Protein AF-A0A923CGL2-F1 (afdb_monomer_lite)

Foldseek 3Di:
DPPDPPPPPCLVVLVVVLVQLVVLLVCLLPVVVVQLCSGPLSDLVSSLVSNVVSQVPDDPVRRDPVDDNVNSVVSSCSSVVVVVVVPPD

Sequence (89 aa):
MDEDIFGKKDNSFNYQMLSRLKQDCNYFLGNGNRSERSLWAGSVDGQIAEMKSLWEQFSEDEKPEWLTYEEILDYEKKMKQDELKEEDK

Radius of gyration: 15.89 Å; chains: 1; bounding box: 38×19×61 Å

pLDDT: mean 83.22, std 15.66, range [41.75, 95.75]

Secondary structure (DSSP, 8-state):
----------HHHHHHHHHHHHHHHHHHHTTTTT-GGGSTTSSHHHHHHHHHHHHHHS-GGGS-TT--HHHHHHHHHHHHHHHTTTT--

Structure (mmCIF, N/CA/C/O backbone):
data_AF-A0A923CGL2-F1
#
_entry.id   AF-A0A923CGL2-F1
#
loop_
_atom_site.group_PDB
_atom_site.id
_atom_site.type_symbol
_atom_site.label_atom_id
_atom_site.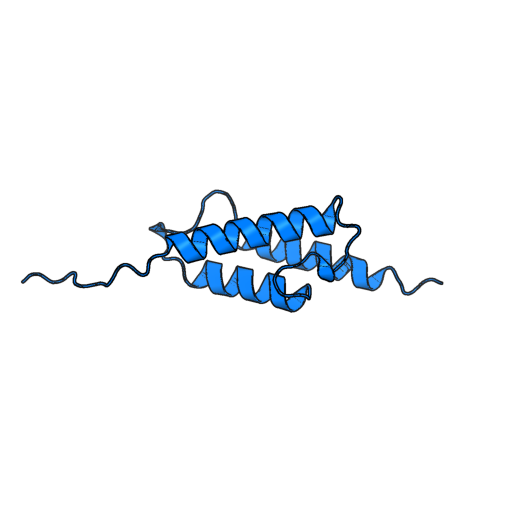label_alt_id
_atom_site.label_comp_id
_atom_site.label_asym_id
_atom_site.label_entity_id
_atom_site.label_seq_id
_atom_site.pdbx_PDB_ins_code
_atom_site.Cartn_x
_atom_site.Cartn_y
_atom_site.Cartn_z
_atom_site.occupancy
_atom_site.B_iso_or_equiv
_atom_site.auth_seq_id
_atom_site.auth_comp_id
_atom_site.auth_asym_id
_atom_site.auth_atom_id
_atom_site.pdbx_PDB_model_num
ATOM 1 N N . MET A 1 1 ? -22.522 -7.536 33.603 1.00 46.97 1 MET A N 1
ATOM 2 C CA . MET A 1 1 ? -22.626 -7.938 32.190 1.00 46.97 1 MET A CA 1
ATOM 3 C C . MET A 1 1 ? -21.315 -7.514 31.588 1.00 46.97 1 MET A C 1
ATOM 5 O O . MET A 1 1 ? -21.161 -6.365 31.205 1.00 46.97 1 MET A O 1
ATOM 9 N N . ASP A 1 2 ? -20.333 -8.399 31.698 1.00 48.88 2 ASP A N 1
ATOM 10 C CA . ASP A 1 2 ? -18.998 -8.217 31.145 1.00 48.88 2 ASP A CA 1
ATOM 11 C C . ASP A 1 2 ? -19.070 -8.579 29.659 1.00 48.88 2 ASP A C 1
ATOM 13 O O . ASP A 1 2 ? -18.661 -9.655 29.229 1.00 48.88 2 ASP A O 1
ATOM 17 N N . GLU A 1 3 ? -19.711 -7.707 28.889 1.00 61.38 3 GLU A N 1
ATOM 18 C CA . GLU A 1 3 ? -19.712 -7.762 27.432 1.00 61.38 3 GLU A CA 1
ATOM 19 C C . GLU A 1 3 ? -18.567 -6.892 26.943 1.00 61.38 3 GLU A C 1
ATOM 21 O O . GLU A 1 3 ? -18.749 -5.704 26.756 1.00 61.38 3 GLU A O 1
ATOM 26 N N . ASP A 1 4 ? -17.379 -7.480 26.814 1.00 49.66 4 ASP A N 1
ATOM 27 C CA . ASP A 1 4 ? -16.440 -7.141 25.736 1.00 49.66 4 ASP A CA 1
ATOM 28 C C . ASP A 1 4 ? -15.299 -8.171 25.708 1.00 49.66 4 ASP A C 1
ATOM 30 O O . ASP A 1 4 ? -14.114 -7.899 25.887 1.00 49.66 4 ASP A O 1
ATOM 34 N N . ILE A 1 5 ? -15.699 -9.422 25.464 1.00 51.03 5 ILE A N 1
ATOM 35 C CA . ILE A 1 5 ? -14.840 -10.514 24.986 1.00 51.03 5 ILE A CA 1
ATOM 36 C C . ILE A 1 5 ? -14.736 -10.388 23.455 1.00 51.03 5 ILE A C 1
ATOM 38 O O . ILE A 1 5 ? -14.900 -11.357 22.717 1.00 51.03 5 ILE A O 1
ATOM 42 N N . PHE A 1 6 ? -14.519 -9.184 22.925 1.00 54.50 6 PHE A N 1
ATOM 43 C CA . PHE A 1 6 ? -14.054 -9.071 21.551 1.00 54.50 6 PHE A CA 1
ATOM 44 C C . PHE A 1 6 ? -12.563 -9.346 21.588 1.00 54.50 6 PHE A C 1
ATOM 46 O O . PHE A 1 6 ? -11.759 -8.504 21.985 1.00 54.50 6 PHE A O 1
ATOM 53 N N . GLY A 1 7 ? -12.214 -10.589 21.250 1.00 50.03 7 GLY A N 1
ATOM 54 C CA . GLY A 1 7 ? -10.841 -11.000 21.032 1.00 50.03 7 GLY A CA 1
ATOM 55 C C . GLY A 1 7 ? -10.176 -9.979 20.124 1.00 50.03 7 GLY A C 1
ATOM 56 O O . GLY A 1 7 ? -10.471 -9.928 18.931 1.00 50.03 7 GLY A O 1
ATOM 57 N N . LYS A 1 8 ? -9.315 -9.144 20.714 1.00 56.34 8 LYS A N 1
ATOM 58 C CA . LYS A 1 8 ? -8.392 -8.288 19.981 1.00 56.34 8 LYS A CA 1
ATOM 59 C C . LYS A 1 8 ? -7.636 -9.223 19.054 1.00 56.34 8 LYS A C 1
ATOM 61 O O . LYS A 1 8 ? -6.761 -9.954 19.508 1.00 56.34 8 LYS A O 1
ATOM 66 N N . LYS A 1 9 ? -8.016 -9.262 17.773 1.00 58.41 9 LYS A N 1
ATOM 67 C CA . LYS A 1 9 ? -7.117 -9.778 16.747 1.00 58.41 9 LYS A CA 1
ATOM 68 C C . LYS A 1 9 ? -5.830 -8.998 16.953 1.00 58.41 9 LYS A C 1
ATOM 70 O O . LYS A 1 9 ? -5.887 -7.775 17.064 1.00 58.41 9 LYS A O 1
ATOM 75 N N . ASP A 1 10 ? -4.705 -9.689 17.090 1.00 64.50 10 ASP A N 1
ATOM 76 C CA . ASP A 1 10 ? -3.392 -9.060 17.185 1.00 64.50 10 ASP A CA 1
ATOM 77 C C . ASP A 1 10 ? -3.087 -8.330 15.867 1.00 64.50 10 ASP A C 1
ATOM 79 O O . ASP A 1 10 ? -2.303 -8.777 15.030 1.00 64.50 10 ASP A O 1
ATOM 83 N N . ASN A 1 11 ? -3.71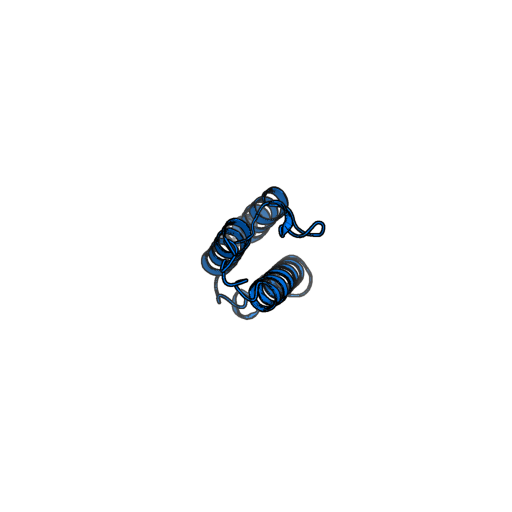6 -7.168 15.682 1.00 72.44 11 ASN A N 1
ATOM 84 C CA . ASN A 1 11 ? -3.587 -6.304 14.518 1.00 72.44 11 ASN A CA 1
ATOM 85 C C . ASN A 1 11 ? -2.165 -5.753 14.396 1.00 72.44 11 ASN A C 1
ATOM 87 O O . ASN A 1 11 ? -1.790 -5.268 13.337 1.00 72.44 11 ASN A O 1
ATOM 91 N N . SER A 1 12 ? -1.338 -5.917 15.434 1.00 81.00 12 SER A N 1
ATOM 92 C CA . SER A 1 12 ? 0.108 -5.699 15.391 1.00 81.00 12 SER A CA 1
ATOM 93 C C . SER A 1 12 ? 0.776 -6.462 14.240 1.00 81.00 12 SER A C 1
ATOM 95 O O . SER A 1 12 ? 1.573 -5.875 13.509 1.00 81.00 12 SER A O 1
ATOM 97 N N . PHE A 1 13 ? 0.409 -7.730 14.003 1.00 86.69 13 PHE A N 1
ATOM 98 C CA . PHE A 1 13 ? 0.961 -8.501 12.881 1.00 86.69 13 PHE A CA 1
ATOM 99 C C . PHE A 1 13 ? 0.505 -7.944 11.533 1.00 86.69 13 PHE A C 1
ATOM 101 O O . PHE A 1 13 ? 1.330 -7.733 10.646 1.00 86.69 13 PHE A O 1
ATOM 108 N N . ASN A 1 14 ? -0.786 -7.636 11.402 1.00 89.69 14 ASN A N 1
ATOM 109 C CA . ASN A 1 14 ? -1.343 -7.039 10.188 1.00 89.69 14 ASN A CA 1
ATOM 110 C C . ASN A 1 14 ? -0.709 -5.675 9.897 1.00 89.69 14 ASN A C 1
ATOM 112 O O . ASN A 1 14 ? -0.427 -5.353 8.748 1.00 89.69 14 ASN A O 1
ATOM 116 N N . TYR A 1 15 ? -0.441 -4.881 10.932 1.00 90.81 15 TYR A N 1
ATOM 117 C CA . TYR A 1 15 ? 0.136 -3.546 10.817 1.00 90.81 15 TYR A CA 1
ATOM 118 C C . TYR A 1 15 ? 1.606 -3.609 10.401 1.00 90.81 15 TYR A C 1
ATOM 120 O O . TYR A 1 15 ? 2.046 -2.860 9.527 1.00 90.81 15 TYR A O 1
ATOM 128 N N . GLN A 1 16 ? 2.365 -4.548 10.977 1.00 91.75 16 GLN A N 1
ATOM 129 C CA . GLN A 1 16 ? 3.736 -4.838 10.558 1.00 91.75 16 GLN A CA 1
ATOM 130 C C . GLN A 1 16 ? 3.785 -5.344 9.114 1.00 91.75 16 GLN A C 1
ATOM 132 O O . GLN A 1 16 ? 4.621 -4.876 8.339 1.00 91.75 16 GLN A O 1
ATOM 137 N N . MET A 1 17 ? 2.869 -6.242 8.736 1.00 93.62 17 MET A N 1
ATOM 138 C CA . MET A 1 17 ? 2.763 -6.737 7.366 1.00 93.62 17 MET A CA 1
ATOM 139 C C . MET A 1 17 ? 2.430 -5.601 6.399 1.00 93.62 17 MET A C 1
ATOM 141 O O . MET A 1 17 ? 3.147 -5.398 5.429 1.00 93.62 17 MET A O 1
ATOM 145 N N . LEU A 1 18 ? 1.415 -4.788 6.690 1.00 94.12 18 LEU A N 1
ATOM 146 C CA . LEU A 1 18 ? 1.018 -3.663 5.844 1.00 94.12 18 LEU A CA 1
ATOM 147 C C . LEU A 1 18 ? 2.160 -2.647 5.664 1.00 94.12 18 LEU A C 1
ATOM 149 O O . LEU A 1 18 ? 2.395 -2.157 4.558 1.00 94.12 18 LEU A O 1
ATOM 153 N N . SER A 1 19 ? 2.921 -2.375 6.730 1.00 94.06 19 SER A N 1
ATOM 154 C CA . SER A 1 19 ? 4.118 -1.528 6.669 1.00 94.06 19 SER A CA 1
ATOM 155 C C . SER A 1 19 ? 5.200 -2.135 5.770 1.00 94.06 19 SER A C 1
ATOM 157 O O . SER A 1 19 ? 5.790 -1.433 4.944 1.00 94.06 19 SER A O 1
ATOM 159 N N . ARG A 1 20 ? 5.422 -3.454 5.861 1.00 94.88 20 ARG A N 1
ATOM 160 C CA . ARG A 1 20 ? 6.338 -4.176 4.973 1.00 94.88 20 ARG A CA 1
ATOM 161 C C . ARG A 1 20 ? 5.884 -4.102 3.517 1.00 94.88 20 ARG A C 1
ATOM 163 O O . ARG A 1 20 ? 6.695 -3.748 2.664 1.00 94.88 20 ARG A O 1
ATOM 170 N N . LEU A 1 21 ? 4.602 -4.349 3.242 1.00 95.19 21 LEU A N 1
ATOM 171 C CA . LEU A 1 21 ? 4.062 -4.295 1.885 1.00 95.19 21 LEU A CA 1
ATOM 172 C C . LEU A 1 21 ? 4.241 -2.902 1.269 1.00 95.19 21 LEU A C 1
ATOM 174 O O . LEU A 1 21 ? 4.674 -2.786 0.124 1.00 95.19 21 LEU A O 1
ATOM 178 N N . LYS A 1 22 ? 3.999 -1.839 2.051 1.00 94.94 22 LYS A N 1
ATOM 179 C CA . LYS A 1 22 ? 4.265 -0.453 1.641 1.00 94.94 22 LYS A CA 1
ATOM 180 C C . LYS A 1 22 ? 5.742 -0.226 1.311 1.00 94.94 22 LYS A C 1
ATOM 182 O O . LYS A 1 22 ? 6.053 0.467 0.341 1.00 94.94 22 LYS A O 1
ATOM 187 N N . GLN A 1 23 ? 6.669 -0.760 2.108 1.00 94.62 23 GLN A N 1
ATOM 188 C CA . GLN A 1 23 ? 8.103 -0.654 1.816 1.00 94.62 23 GLN A CA 1
ATOM 189 C C . GLN A 1 23 ? 8.470 -1.359 0.510 1.00 94.62 23 GLN A C 1
ATOM 191 O O . GLN A 1 23 ? 9.198 -0.775 -0.290 1.00 94.62 23 GLN A O 1
ATOM 196 N N . ASP A 1 24 ? 7.932 -2.554 0.268 1.00 94.12 24 ASP A N 1
ATOM 197 C CA . ASP A 1 24 ? 8.181 -3.296 -0.969 1.00 94.12 24 ASP A CA 1
ATOM 198 C C . ASP A 1 24 ? 7.637 -2.533 -2.195 1.00 94.12 24 ASP A C 1
ATOM 200 O O . ASP A 1 24 ? 8.340 -2.426 -3.198 1.00 94.12 24 ASP A O 1
ATOM 204 N N . CYS A 1 25 ? 6.462 -1.891 -2.100 1.00 93.38 25 CYS A N 1
ATOM 205 C CA . CYS A 1 25 ? 5.932 -1.020 -3.162 1.00 93.38 25 CYS A CA 1
ATOM 206 C C . CYS A 1 25 ? 6.829 0.204 -3.422 1.00 93.38 25 CYS A C 1
ATOM 208 O O . CYS A 1 25 ? 7.131 0.531 -4.571 1.00 93.38 25 CYS A O 1
ATOM 210 N N . ASN A 1 26 ? 7.304 0.873 -2.364 1.00 93.44 26 ASN A N 1
ATOM 211 C CA . ASN A 1 26 ? 8.238 1.998 -2.500 1.00 93.44 26 ASN A CA 1
ATOM 212 C C . ASN A 1 26 ? 9.571 1.563 -3.114 1.00 93.44 26 ASN A C 1
ATOM 214 O O . ASN A 1 26 ? 10.146 2.287 -3.927 1.00 93.44 26 ASN A O 1
ATOM 218 N N . TYR A 1 27 ? 10.063 0.382 -2.737 1.00 92.88 27 TYR A N 1
ATOM 219 C CA . TYR A 1 27 ? 11.273 -0.179 -3.313 1.00 92.88 27 TYR A CA 1
ATOM 220 C C . TYR A 1 27 ? 11.059 -0.495 -4.793 1.00 92.88 27 TYR A C 1
ATOM 222 O O . TYR A 1 27 ? 11.819 0.005 -5.614 1.00 92.88 27 TYR A O 1
ATOM 230 N N . PHE A 1 28 ? 9.992 -1.213 -5.150 1.00 92.00 28 PHE A N 1
ATOM 231 C CA . PHE A 1 28 ? 9.636 -1.544 -6.532 1.00 92.00 28 PHE A CA 1
ATOM 232 C C . PHE A 1 28 ? 9.576 -0.309 -7.443 1.00 92.00 28 PHE A C 1
ATOM 234 O O . PHE A 1 28 ? 10.153 -0.324 -8.530 1.00 92.00 28 PHE A O 1
ATOM 241 N N . LEU A 1 29 ? 8.924 0.768 -6.986 1.00 90.38 29 LEU A N 1
ATOM 242 C CA . LEU A 1 29 ? 8.771 2.017 -7.744 1.00 90.38 29 LEU A CA 1
ATOM 243 C C . LEU A 1 29 ? 10.031 2.894 -7.781 1.00 90.38 29 LEU A C 1
ATOM 245 O O . LEU A 1 29 ? 10.132 3.764 -8.644 1.00 90.38 29 LEU A O 1
ATOM 249 N N . GLY A 1 30 ? 10.959 2.703 -6.843 1.00 89.25 30 GLY A N 1
ATOM 250 C CA . GLY A 1 30 ? 12.214 3.443 -6.757 1.00 89.25 30 GLY A CA 1
ATOM 251 C C . GLY A 1 30 ? 13.411 2.596 -7.187 1.00 89.25 30 GLY A C 1
ATOM 252 O O . GLY A 1 30 ? 13.693 2.430 -8.370 1.00 89.25 30 GLY A O 1
ATOM 253 N N . ASN A 1 31 ? 14.142 2.073 -6.200 1.00 84.69 31 ASN A N 1
ATOM 254 C CA . ASN A 1 31 ? 15.447 1.425 -6.394 1.00 84.69 31 ASN A CA 1
ATOM 255 C C . ASN A 1 31 ? 15.375 -0.070 -6.753 1.00 84.69 31 ASN A C 1
ATOM 257 O O . ASN A 1 31 ? 16.404 -0.690 -7.008 1.00 84.69 31 ASN A O 1
ATOM 261 N N . GLY A 1 32 ? 14.188 -0.667 -6.732 1.00 80.06 32 GLY A N 1
ATOM 262 C CA . GLY A 1 32 ? 13.945 -2.090 -6.968 1.00 80.06 32 GLY A CA 1
ATOM 263 C C . GLY A 1 32 ? 13.831 -2.465 -8.437 1.00 80.06 32 GLY A C 1
ATOM 264 O O . GLY A 1 32 ? 13.526 -3.615 -8.743 1.00 80.06 32 GLY A O 1
ATOM 265 N N . ASN A 1 33 ? 14.059 -1.503 -9.338 1.00 83.38 33 ASN A N 1
ATOM 266 C CA . ASN A 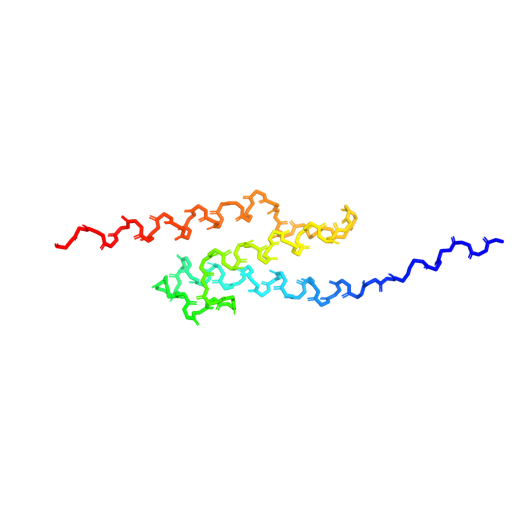1 33 ? 14.055 -1.702 -10.784 1.00 83.38 33 ASN A CA 1
ATOM 267 C C . ASN A 1 33 ? 12.792 -2.426 -11.285 1.00 83.38 33 ASN A C 1
ATOM 269 O O . ASN A 1 33 ? 12.869 -3.237 -12.203 1.00 83.38 33 ASN A O 1
ATOM 273 N N . ARG A 1 34 ? 11.651 -2.190 -10.615 1.00 84.19 34 ARG A N 1
ATOM 274 C CA . ARG A 1 34 ? 10.342 -2.781 -10.934 1.00 84.19 34 ARG A CA 1
ATOM 275 C C . ARG A 1 34 ? 10.347 -4.308 -11.031 1.00 84.19 34 ARG A C 1
ATOM 277 O O . ARG A 1 34 ? 9.588 -4.913 -11.776 1.00 84.19 34 ARG A O 1
ATOM 284 N N . SER A 1 35 ? 11.204 -4.940 -10.235 1.00 86.12 35 SER A N 1
ATOM 285 C CA . SER A 1 35 ? 11.291 -6.390 -10.137 1.00 86.12 35 SER A CA 1
ATOM 286 C C . SER A 1 35 ? 10.228 -6.928 -9.181 1.00 86.12 35 SER A C 1
ATOM 288 O O . SER A 1 35 ? 10.313 -6.726 -7.968 1.00 86.12 35 SER A O 1
ATOM 290 N N . GLU A 1 36 ? 9.274 -7.702 -9.700 1.00 88.69 36 GLU A N 1
ATOM 291 C CA . GLU A 1 36 ? 8.249 -8.370 -8.882 1.00 88.69 36 GLU A CA 1
ATOM 292 C C . GLU A 1 36 ? 8.838 -9.358 -7.868 1.00 88.69 36 GLU A C 1
ATOM 294 O O . GLU A 1 36 ? 8.246 -9.610 -6.824 1.00 88.69 36 GLU A O 1
ATOM 299 N N . ARG A 1 37 ? 10.059 -9.855 -8.108 1.00 87.38 37 ARG A N 1
ATOM 300 C CA . ARG A 1 37 ? 10.787 -10.714 -7.154 1.00 87.38 37 ARG A CA 1
ATOM 301 C C . ARG A 1 37 ? 11.089 -10.022 -5.826 1.00 87.38 37 ARG A C 1
ATOM 303 O O . ARG A 1 37 ? 11.453 -10.688 -4.863 1.00 87.38 37 ARG A O 1
ATOM 310 N N . SER A 1 38 ? 11.024 -8.694 -5.800 1.00 86.56 38 SER A N 1
ATOM 311 C CA . SER A 1 38 ? 11.205 -7.896 -4.591 1.00 86.56 38 SER A CA 1
ATOM 312 C C . SER A 1 38 ? 9.896 -7.673 -3.831 1.00 86.56 38 SER A C 1
ATOM 314 O O . SER A 1 38 ? 9.945 -7.189 -2.705 1.00 86.56 38 SER A O 1
ATOM 316 N N . LEU A 1 39 ? 8.749 -8.018 -4.423 1.00 93.69 39 LEU A N 1
ATOM 317 C CA . LEU A 1 39 ? 7.448 -7.948 -3.771 1.00 93.69 39 LEU A CA 1
ATOM 318 C C . LEU A 1 39 ? 7.239 -9.186 -2.911 1.00 93.69 39 LEU A C 1
ATOM 320 O O . LEU A 1 39 ? 7.499 -10.309 -3.345 1.00 93.69 39 LEU A O 1
ATOM 324 N N . TRP A 1 40 ? 6.717 -8.985 -1.706 1.00 93.31 40 TRP A N 1
ATOM 325 C CA . TRP A 1 40 ? 6.380 -10.080 -0.804 1.00 93.31 40 TRP A CA 1
ATOM 326 C C . TRP A 1 40 ? 5.383 -11.063 -1.435 1.00 93.31 40 TRP A C 1
ATOM 328 O O . TRP A 1 40 ? 5.576 -12.274 -1.352 1.00 93.31 40 TRP A O 1
ATOM 338 N N . ALA A 1 41 ? 4.364 -10.546 -2.127 1.00 92.56 41 ALA A N 1
ATOM 339 C CA . ALA A 1 41 ? 3.354 -11.363 -2.800 1.00 92.56 41 ALA A CA 1
ATOM 340 C C . ALA A 1 41 ? 3.816 -11.946 -4.152 1.00 92.56 41 ALA A C 1
ATOM 342 O O . ALA A 1 41 ? 3.065 -12.672 -4.803 1.00 92.56 41 ALA A O 1
ATOM 343 N N . GLY A 1 42 ? 5.024 -11.600 -4.611 1.00 90.25 42 GLY A N 1
ATOM 344 C CA . GLY A 1 42 ? 5.607 -12.090 -5.863 1.00 90.25 42 GLY A CA 1
ATOM 345 C C . GLY A 1 42 ? 4.964 -11.574 -7.156 1.00 90.25 42 GLY A C 1
ATOM 346 O O . GLY A 1 42 ? 5.402 -11.981 -8.225 1.00 90.25 42 GLY A O 1
ATOM 347 N N . SER A 1 43 ? 3.951 -10.707 -7.075 1.00 91.88 43 SER A N 1
ATOM 348 C CA . SER A 1 43 ? 3.316 -10.028 -8.215 1.00 91.88 43 SER A CA 1
ATOM 349 C C . SER A 1 43 ? 2.716 -8.694 -7.778 1.00 91.88 43 SER A C 1
ATOM 351 O O . SER A 1 43 ? 2.367 -8.532 -6.602 1.00 91.88 43 SER A O 1
ATOM 353 N N . VAL A 1 44 ? 2.568 -7.744 -8.707 1.00 91.50 44 VAL A N 1
ATOM 354 C CA . VAL A 1 44 ? 1.915 -6.454 -8.418 1.00 91.50 44 VAL A CA 1
ATOM 355 C C . VAL A 1 44 ? 0.475 -6.664 -7.941 1.00 91.50 44 VAL A C 1
ATOM 357 O O . VAL A 1 44 ? 0.087 -6.128 -6.904 1.00 91.50 44 VAL A O 1
ATOM 360 N N . ASP A 1 45 ? -0.307 -7.479 -8.652 1.00 92.44 45 ASP A N 1
ATOM 361 C CA . ASP A 1 45 ? -1.700 -7.759 -8.290 1.00 92.44 45 ASP A CA 1
ATOM 362 C C . ASP A 1 45 ? -1.825 -8.406 -6.910 1.00 92.44 45 ASP A C 1
ATOM 364 O O . ASP A 1 45 ? -2.635 -7.958 -6.096 1.00 92.44 45 ASP A O 1
ATOM 368 N N . GLY A 1 46 ? -0.995 -9.412 -6.613 1.00 95.12 46 GLY A N 1
ATOM 369 C CA . GLY A 1 46 ? -0.986 -10.060 -5.303 1.00 95.12 46 GLY A CA 1
ATOM 370 C C . GLY A 1 46 ? -0.617 -9.089 -4.182 1.00 95.12 46 GLY A C 1
ATOM 371 O O . GLY A 1 46 ? -1.248 -9.089 -3.128 1.00 95.12 46 GLY A O 1
ATOM 372 N N . GLN A 1 47 ? 0.365 -8.217 -4.425 1.00 94.69 47 GLN A N 1
ATOM 373 C CA . GLN A 1 47 ? 0.831 -7.244 -3.439 1.00 94.69 47 GLN A CA 1
ATOM 374 C C . GLN A 1 47 ? -0.281 -6.252 -3.085 1.00 94.69 47 GLN A C 1
ATOM 376 O O . GLN A 1 47 ? -0.561 -6.014 -1.911 1.00 94.69 47 GLN A O 1
ATOM 381 N N . ILE A 1 48 ? -0.937 -5.691 -4.102 1.00 95.50 48 ILE A N 1
ATOM 382 C CA . ILE A 1 48 ? -2.021 -4.723 -3.925 1.00 95.50 48 ILE A CA 1
ATOM 383 C C . ILE A 1 48 ? -3.253 -5.382 -3.304 1.00 95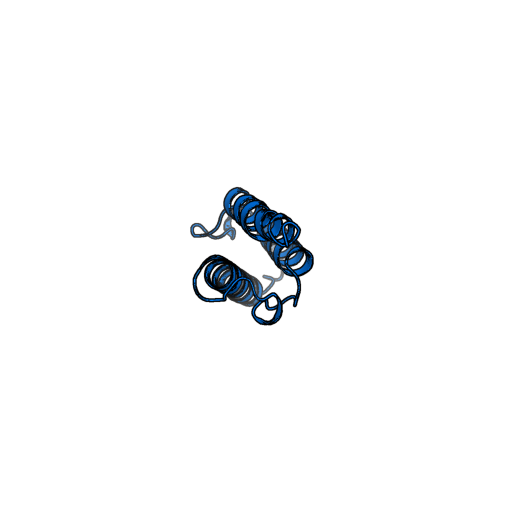.50 48 ILE A C 1
ATOM 385 O O . ILE A 1 48 ? -3.875 -4.785 -2.424 1.00 95.50 48 ILE A O 1
ATOM 389 N N . ALA A 1 49 ? -3.613 -6.592 -3.738 1.00 95.75 49 ALA A N 1
ATOM 390 C CA . ALA A 1 49 ? -4.736 -7.332 -3.171 1.00 95.75 49 ALA A CA 1
ATOM 391 C C . ALA A 1 49 ? -4.544 -7.561 -1.666 1.00 95.75 49 ALA A C 1
ATOM 393 O O . ALA A 1 49 ? -5.464 -7.305 -0.889 1.00 95.75 49 ALA A O 1
ATOM 394 N N . GLU A 1 50 ? -3.335 -7.944 -1.249 1.00 95.12 50 GLU A N 1
ATOM 395 C CA . GLU A 1 50 ? -3.023 -8.150 0.164 1.00 95.12 50 GLU A CA 1
ATOM 396 C C . GLU A 1 50 ? -3.035 -6.835 0.955 1.00 95.12 50 GLU A C 1
ATOM 398 O O . GLU A 1 50 ? -3.598 -6.776 2.047 1.00 95.12 50 GLU A O 1
ATOM 403 N N . MET A 1 51 ? -2.504 -5.741 0.391 1.00 95.31 51 MET A N 1
ATOM 404 C CA . MET A 1 51 ? -2.590 -4.417 1.022 1.00 95.31 51 MET A CA 1
ATOM 405 C C . MET A 1 51 ? -4.043 -3.983 1.248 1.00 95.31 51 MET A C 1
ATOM 407 O O . MET A 1 51 ? -4.367 -3.509 2.336 1.00 95.31 51 MET A O 1
ATOM 411 N N . LYS A 1 52 ? -4.920 -4.160 0.249 1.00 95.44 52 LYS A N 1
ATOM 412 C CA . LYS A 1 52 ? -6.354 -3.839 0.357 1.00 95.44 52 LYS A CA 1
ATOM 413 C C . LYS A 1 52 ? -7.038 -4.726 1.395 1.00 95.44 52 LYS A C 1
ATOM 415 O O . LYS A 1 52 ? -7.701 -4.202 2.284 1.00 95.44 52 LYS A O 1
ATOM 420 N N . SER A 1 53 ? -6.803 -6.038 1.342 1.00 94.38 53 SER A N 1
ATOM 421 C CA . SER A 1 53 ? -7.390 -6.989 2.288 1.00 94.38 53 SER A CA 1
ATOM 422 C C . SER A 1 53 ? -6.982 -6.690 3.730 1.00 94.38 53 SER A C 1
ATOM 424 O O . SER A 1 53 ? -7.823 -6.709 4.626 1.00 94.38 53 SER A O 1
ATOM 426 N N . LEU A 1 54 ? -5.706 -6.376 3.974 1.00 92.38 54 LEU A N 1
ATOM 427 C CA . LEU A 1 54 ? -5.235 -5.970 5.297 1.00 92.38 54 LEU A CA 1
ATOM 428 C C . LEU A 1 54 ? -5.861 -4.643 5.720 1.00 92.38 54 LEU A C 1
ATOM 430 O O . LEU A 1 54 ? -6.344 -4.546 6.842 1.00 92.38 54 LEU A O 1
ATOM 434 N N . TRP A 1 55 ? -5.903 -3.649 4.828 1.00 91.88 55 TRP A N 1
ATOM 435 C CA . TRP A 1 55 ? -6.510 -2.345 5.099 1.00 91.88 55 TRP A CA 1
ATOM 436 C C . TRP A 1 55 ? -7.985 -2.449 5.513 1.00 91.88 55 TRP A C 1
ATOM 438 O O . TRP A 1 55 ? -8.413 -1.787 6.457 1.00 91.88 55 TRP A O 1
ATOM 448 N N . GLU A 1 56 ? -8.758 -3.296 4.832 1.00 90.69 56 GLU A N 1
ATOM 449 C CA . GLU A 1 56 ? -10.174 -3.547 5.127 1.00 90.69 56 GLU A CA 1
ATOM 450 C C . GLU A 1 56 ? -10.393 -4.351 6.415 1.00 90.69 56 GLU A C 1
ATOM 452 O O . GLU A 1 56 ? -11.462 -4.267 7.017 1.00 90.69 56 GLU A O 1
ATOM 457 N N . GLN A 1 57 ? -9.392 -5.115 6.863 1.00 88.56 57 GLN A N 1
ATOM 458 C CA . GLN A 1 57 ? -9.446 -5.837 8.135 1.00 88.56 57 GLN A CA 1
ATOM 459 C C . GLN A 1 57 ? -9.250 -4.933 9.358 1.00 88.56 57 GLN A C 1
ATOM 461 O O . GLN A 1 57 ? -9.620 -5.348 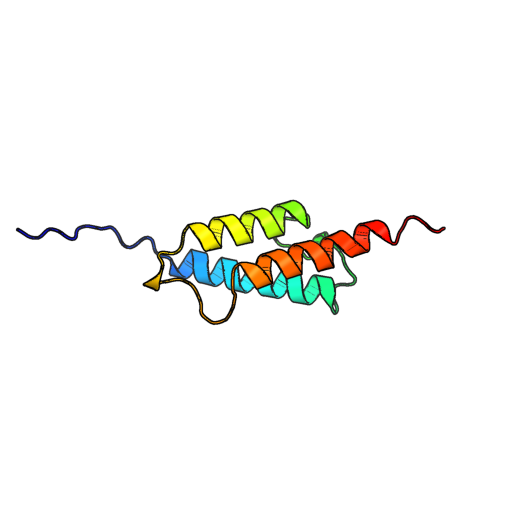10.458 1.00 88.56 57 GLN A O 1
ATOM 466 N N . PHE A 1 58 ? -8.680 -3.733 9.198 1.00 86.62 58 PHE A N 1
ATOM 467 C CA . PHE A 1 58 ? -8.563 -2.774 10.296 1.00 86.62 58 PHE A CA 1
ATOM 468 C C . PHE A 1 58 ? -9.900 -2.082 10.567 1.00 86.62 58 PHE A C 1
ATOM 470 O O . PHE A 1 58 ? -10.546 -1.544 9.662 1.00 86.62 58 PHE A O 1
ATOM 477 N N . SER A 1 59 ? -10.273 -2.036 11.846 1.00 84.81 59 SER A N 1
ATOM 478 C CA . SER A 1 59 ? -11.356 -1.188 12.349 1.00 84.81 59 SER A CA 1
ATOM 479 C C . SER A 1 59 ? -11.049 0.286 12.061 1.00 84.81 59 SER A C 1
ATOM 481 O O . SER A 1 59 ? -9.886 0.655 11.904 1.00 84.81 59 SER A O 1
ATOM 483 N N . GLU A 1 60 ? -12.063 1.154 12.009 1.00 82.38 60 GLU A N 1
ATOM 484 C CA . GLU A 1 60 ? -11.853 2.584 11.720 1.00 82.38 60 GLU A CA 1
ATOM 485 C C . GLU A 1 60 ? -10.847 3.248 12.675 1.00 82.38 60 GLU A C 1
ATOM 487 O O . GLU A 1 60 ? -10.020 4.031 12.217 1.00 82.38 60 GLU A O 1
ATOM 492 N N . ASP A 1 61 ? -10.839 2.851 13.951 1.00 83.00 61 ASP A N 1
ATOM 493 C CA . ASP A 1 61 ? -9.902 3.340 14.973 1.00 83.00 61 ASP A CA 1
ATOM 494 C C . ASP A 1 61 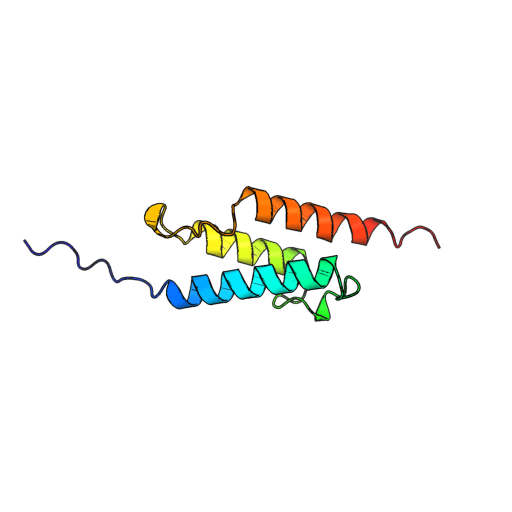? -8.481 2.749 14.876 1.00 83.00 61 ASP A C 1
ATOM 496 O O . ASP A 1 61 ? -7.556 3.233 15.525 1.00 83.00 61 ASP A O 1
ATOM 500 N N . GLU A 1 62 ? -8.291 1.682 14.096 1.00 85.31 62 GLU A N 1
ATOM 501 C CA . GLU A 1 62 ? -7.015 0.960 13.969 1.00 85.31 62 GLU A CA 1
ATOM 502 C C . GLU A 1 62 ? -6.336 1.187 12.616 1.00 85.31 62 GLU A C 1
ATOM 504 O O . GLU A 1 62 ? -5.216 0.716 12.389 1.00 85.31 62 GLU A O 1
ATOM 509 N N . LYS A 1 63 ? -7.008 1.900 11.706 1.00 87.38 63 LYS A N 1
ATOM 510 C CA . LYS A 1 63 ? -6.451 2.247 10.403 1.00 87.38 63 LYS A CA 1
ATOM 511 C C . LYS A 1 63 ? -5.210 3.128 10.589 1.00 87.38 63 LYS A C 1
ATOM 513 O O . LYS A 1 63 ? -5.271 4.134 11.295 1.00 87.38 63 LYS A O 1
ATOM 518 N N . PRO A 1 64 ? -4.077 2.774 9.963 1.00 88.19 64 PRO A N 1
ATOM 519 C CA . PRO A 1 64 ? -2.867 3.568 10.091 1.00 88.19 64 PRO A CA 1
ATOM 520 C C . PRO A 1 64 ? -3.016 4.974 9.502 1.00 88.19 64 PRO A C 1
ATOM 522 O O . PRO A 1 64 ? -3.581 5.139 8.432 1.00 88.19 64 PRO A O 1
ATOM 525 N N . GLU A 1 65 ? -2.410 5.981 10.133 1.00 89.12 65 GLU A N 1
ATOM 526 C CA . GLU A 1 65 ? -2.362 7.348 9.580 1.00 89.12 65 GLU A CA 1
ATOM 527 C C . GLU A 1 65 ? -1.314 7.519 8.459 1.00 89.12 65 GLU A C 1
ATOM 529 O O . GLU A 1 65 ? -1.337 8.497 7.718 1.00 89.12 65 GLU A O 1
ATOM 534 N N . TRP A 1 66 ? -0.358 6.590 8.336 1.00 91.38 66 TRP A N 1
ATOM 535 C CA . TRP A 1 66 ? 0.786 6.675 7.406 1.00 91.38 66 TRP A CA 1
ATOM 536 C C . TRP A 1 66 ? 0.575 5.975 6.060 1.00 91.38 66 TRP A C 1
ATOM 538 O O . TRP A 1 66 ? 1.498 5.925 5.238 1.00 91.38 66 TRP A O 1
ATOM 548 N N . LEU A 1 67 ? -0.586 5.364 5.870 1.00 92.62 67 LEU A N 1
ATOM 549 C CA . LEU A 1 67 ? -1.022 4.780 4.613 1.00 92.62 67 LEU A CA 1
ATOM 550 C C . LEU A 1 67 ? -2.514 5.035 4.523 1.00 92.62 67 LEU A C 1
ATOM 552 O O . LEU A 1 67 ? -3.194 4.914 5.524 1.00 92.62 67 LEU A O 1
ATOM 556 N N . THR A 1 68 ? -3.024 5.369 3.354 1.00 94.19 68 THR A N 1
ATOM 557 C CA . THR A 1 68 ? -4.464 5.505 3.112 1.00 94.19 68 THR A CA 1
ATOM 558 C C . THR A 1 68 ? -4.905 4.530 2.029 1.00 94.19 68 THR A C 1
ATOM 560 O O . THR A 1 68 ? -4.092 4.056 1.233 1.00 94.19 68 THR A O 1
ATOM 563 N N . TYR A 1 69 ? -6.206 4.242 1.947 1.00 93.62 69 TYR A N 1
ATOM 564 C CA . TYR A 1 69 ? -6.726 3.407 0.858 1.00 93.62 69 TYR A CA 1
ATOM 565 C C . TYR A 1 69 ? -6.434 4.016 -0.524 1.00 93.62 69 TYR A C 1
ATOM 567 O O . TYR A 1 69 ? -6.103 3.299 -1.464 1.00 93.62 69 TYR A O 1
ATOM 575 N N . GLU A 1 70 ? -6.490 5.345 -0.640 1.00 94.69 70 GLU A N 1
ATOM 576 C CA . GLU A 1 70 ? -6.136 6.062 -1.869 1.00 94.69 70 GLU A CA 1
ATOM 577 C C . GLU A 1 70 ? -4.660 5.881 -2.239 1.00 94.69 70 GLU A C 1
ATOM 579 O O . GLU A 1 70 ? -4.352 5.665 -3.409 1.00 94.69 70 GLU A O 1
ATOM 584 N N . GLU A 1 71 ? -3.746 5.880 -1.262 1.00 95.06 71 GLU A N 1
ATOM 585 C CA . GLU A 1 71 ? -2.337 5.557 -1.515 1.00 95.06 71 GLU A CA 1
ATOM 586 C C . GLU A 1 71 ? -2.152 4.116 -2.004 1.00 95.06 71 GLU A C 1
ATOM 588 O O . GLU A 1 71 ? -1.335 3.879 -2.891 1.00 95.06 71 GLU A O 1
ATOM 593 N N . ILE A 1 72 ? -2.925 3.151 -1.490 1.00 95.50 72 ILE A N 1
ATOM 594 C CA . ILE A 1 72 ? -2.896 1.764 -1.992 1.00 95.50 72 ILE A CA 1
ATOM 595 C C . ILE A 1 72 ? -3.314 1.717 -3.471 1.00 95.50 72 ILE A C 1
ATOM 597 O O . ILE A 1 72 ? -2.685 1.023 -4.272 1.00 95.50 72 ILE A O 1
ATOM 601 N N . LEU A 1 73 ? -4.338 2.481 -3.860 1.00 95.25 73 LEU A N 1
ATOM 602 C CA . LEU A 1 73 ? -4.770 2.591 -5.260 1.00 95.25 73 LEU A CA 1
ATOM 603 C C . LEU A 1 73 ? -3.743 3.320 -6.141 1.00 95.25 73 LEU A C 1
ATOM 605 O O . LEU A 1 73 ? -3.555 2.965 -7.306 1.00 95.25 73 LEU A O 1
ATOM 609 N N . ASP A 1 74 ? -3.057 4.326 -5.605 1.00 94.94 74 ASP A N 1
ATOM 610 C CA . ASP A 1 74 ? -1.980 5.018 -6.312 1.00 94.94 74 ASP A CA 1
ATOM 611 C C . ASP A 1 74 ? -0.766 4.099 -6.537 1.00 94.94 74 ASP A C 1
ATOM 613 O O . ASP A 1 74 ? -0.216 4.076 -7.642 1.00 94.94 74 ASP A O 1
ATOM 617 N N . TYR A 1 75 ? -0.403 3.269 -5.548 1.00 94.31 75 TYR A N 1
ATOM 618 C CA . TYR A 1 75 ? 0.598 2.212 -5.721 1.00 94.31 75 TYR A CA 1
ATOM 619 C C . TYR A 1 75 ? 0.202 1.252 -6.842 1.00 94.31 75 TYR A C 1
ATOM 621 O O . TYR A 1 75 ? 1.011 1.011 -7.737 1.00 94.31 75 TYR A O 1
ATOM 629 N N . GLU A 1 76 ? -1.044 0.770 -6.851 1.00 94.25 76 GLU A N 1
ATOM 630 C CA . GLU A 1 76 ? -1.553 -0.109 -7.908 1.00 94.25 76 GLU A CA 1
ATOM 631 C C . GLU A 1 76 ? -1.368 0.512 -9.289 1.00 94.25 76 GLU A C 1
ATOM 633 O O . GLU A 1 76 ? -0.794 -0.107 -10.186 1.00 94.25 76 GLU A O 1
ATOM 638 N N . LYS A 1 77 ? -1.801 1.764 -9.451 1.00 92.81 77 LYS A N 1
ATOM 639 C CA . LYS A 1 77 ? -1.690 2.475 -10.720 1.00 92.81 77 LYS A CA 1
ATOM 640 C C . LYS A 1 77 ? -0.234 2.644 -11.145 1.00 92.81 77 LYS A C 1
ATOM 642 O O . LYS A 1 77 ? 0.090 2.361 -12.293 1.00 92.81 77 LYS A O 1
ATOM 647 N N . LYS A 1 78 ? 0.645 3.094 -10.248 1.00 92.06 78 LYS A N 1
ATOM 648 C CA . LYS A 1 78 ? 2.062 3.349 -10.561 1.00 92.06 78 LYS A CA 1
ATOM 649 C C . LYS A 1 78 ? 2.834 2.075 -10.883 1.00 92.06 78 LYS A C 1
ATOM 651 O O . LYS A 1 78 ? 3.727 2.116 -11.729 1.00 92.06 78 LYS A O 1
ATOM 656 N N . MET A 1 79 ? 2.520 0.975 -10.201 1.00 89.94 79 MET A N 1
ATOM 657 C CA . MET A 1 79 ? 3.182 -0.311 -10.407 1.00 89.94 79 MET A CA 1
ATOM 658 C C . MET A 1 79 ? 2.705 -0.959 -11.713 1.00 89.94 79 MET A C 1
ATOM 660 O O . MET A 1 79 ? 3.544 -1.334 -12.525 1.00 89.94 79 MET A O 1
ATOM 664 N N . LYS A 1 80 ? 1.390 -0.965 -11.979 1.00 88.75 80 LYS A N 1
ATOM 665 C CA . LYS A 1 80 ? 0.809 -1.496 -13.229 1.00 88.75 80 LYS A CA 1
ATOM 666 C C . LYS A 1 80 ? 1.111 -0.654 -14.465 1.00 88.75 80 LYS A C 1
ATOM 668 O O . LYS A 1 80 ? 1.232 -1.181 -15.564 1.00 88.75 80 LYS A O 1
ATOM 673 N N . GLN A 1 81 ? 1.239 0.667 -14.318 1.00 82.69 81 GLN A N 1
ATOM 674 C CA . GLN A 1 81 ? 1.529 1.554 -15.449 1.00 82.69 81 GLN A CA 1
ATOM 675 C C . GLN A 1 81 ? 2.871 1.231 -16.120 1.00 82.69 81 GLN A C 1
ATOM 677 O O . GLN A 1 81 ? 3.085 1.645 -17.259 1.00 82.69 81 GLN A O 1
ATOM 682 N N . ASP A 1 82 ? 3.768 0.518 -15.441 1.00 63.81 82 ASP A N 1
ATOM 683 C CA . ASP A 1 82 ? 5.071 0.210 -16.004 1.00 63.81 82 ASP A CA 1
ATOM 684 C C . ASP A 1 82 ? 5.205 -1.147 -16.680 1.00 63.81 82 ASP A C 1
ATOM 686 O O . ASP A 1 82 ? 6.020 -1.255 -17.590 1.00 63.81 82 ASP A O 1
ATOM 690 N N . GLU A 1 83 ? 4.353 -2.123 -16.354 1.00 59.06 83 GLU A N 1
ATOM 691 C CA . GLU A 1 83 ? 4.223 -3.334 -17.181 1.00 59.06 83 GLU A CA 1
ATOM 692 C C . GLU A 1 83 ? 3.892 -2.973 -18.637 1.00 59.06 83 GLU A C 1
ATOM 694 O O . GLU A 1 83 ? 4.359 -3.610 -19.573 1.00 59.06 83 GLU A O 1
ATOM 699 N N . LEU A 1 84 ? 3.162 -1.873 -18.839 1.00 55.72 84 LEU A N 1
ATOM 700 C CA . LEU A 1 84 ? 2.754 -1.385 -20.157 1.00 55.72 84 LEU A CA 1
ATOM 701 C C . LEU A 1 84 ? 3.866 -0.662 -20.939 1.00 55.72 84 LEU A C 1
ATOM 703 O O . LEU A 1 84 ? 3.625 -0.239 -22.068 1.00 55.72 84 LEU A O 1
ATOM 707 N N . LYS A 1 85 ? 5.061 -0.458 -20.364 1.00 52.72 85 LYS A N 1
ATOM 708 C CA . LYS A 1 85 ? 6.170 0.234 -21.048 1.00 52.72 85 LYS A CA 1
ATOM 709 C C . LYS A 1 85 ? 7.200 -0.698 -21.687 1.00 52.72 85 LYS A C 1
ATOM 711 O O . LYS A 1 85 ? 8.031 -0.207 -22.446 1.00 52.72 85 LYS A O 1
ATOM 716 N N . GLU A 1 86 ? 7.135 -2.006 -21.448 1.00 52.84 86 GLU A N 1
ATOM 717 C CA . GLU A 1 86 ? 8.016 -2.999 -22.090 1.00 52.84 86 GLU A CA 1
ATOM 718 C C . GLU A 1 86 ? 7.475 -3.544 -23.434 1.00 52.84 86 GLU A C 1
ATOM 720 O O . GLU A 1 86 ? 7.878 -4.619 -23.869 1.00 52.84 86 GLU A O 1
ATOM 725 N N . GLU A 1 87 ? 6.594 -2.817 -24.134 1.00 50.88 87 GLU A N 1
ATOM 726 C CA . GLU A 1 87 ? 6.056 -3.232 -25.451 1.00 50.88 87 GLU A CA 1
ATOM 727 C C . GLU A 1 87 ? 6.566 -2.418 -26.660 1.00 50.88 87 GLU A C 1
ATOM 729 O O . GLU A 1 87 ? 6.125 -2.648 -27.782 1.00 50.88 87 GLU A O 1
ATOM 734 N N . ASP A 1 88 ? 7.550 -1.532 -26.478 1.00 48.09 88 ASP A N 1
ATOM 735 C CA . ASP A 1 88 ? 8.257 -0.856 -27.582 1.00 48.09 88 ASP A CA 1
ATOM 736 C C . ASP A 1 88 ? 9.723 -1.339 -27.631 1.00 48.09 88 ASP A C 1
ATOM 738 O O . ASP A 1 88 ? 10.639 -0.698 -27.106 1.00 48.09 88 ASP A O 1
ATOM 742 N N . LYS A 1 89 ? 9.950 -2.520 -28.220 1.00 41.75 89 LYS A N 1
ATOM 743 C CA . LYS A 1 89 ? 11.282 -3.017 -28.600 1.00 41.75 89 LYS A CA 1
ATOM 744 C C . LYS A 1 89 ? 11.347 -3.340 -30.086 1.00 41.75 89 LYS A C 1
ATOM 746 O O . LYS A 1 89 ? 10.426 -4.025 -30.577 1.00 41.75 89 LYS A O 1
#